Protein AF-A0A0G4L9M5-F1 (afdb_monomer_lite)

pLDDT: mean 81.23, std 10.68, range [49.06, 94.56]

Structure (mmCIF, N/CA/C/O backbone):
data_AF-A0A0G4L9M5-F1
#
_entry.id   AF-A0A0G4L9M5-F1
#
loop_
_atom_site.group_PDB
_atom_site.id
_atom_site.type_symbol
_atom_site.label_atom_id
_atom_site.label_alt_id
_atom_site.label_comp_id
_atom_site.label_asym_id
_atom_site.label_entity_id
_atom_site.label_seq_id
_atom_site.pdbx_PDB_ins_code
_atom_site.Cartn_x
_atom_site.Cartn_y
_atom_site.Cartn_z
_atom_site.occupancy
_atom_site.B_iso_or_equiv
_atom_site.auth_seq_id
_atom_site.auth_comp_id
_atom_site.auth_asym_id
_atom_site.auth_atom_id
_atom_site.pdbx_PDB_model_num
ATOM 1 N N . MET A 1 1 ? -17.171 -3.356 -0.245 1.00 60.94 1 MET A N 1
ATOM 2 C CA . MET A 1 1 ? -16.496 -2.038 -0.357 1.00 60.94 1 MET A CA 1
ATOM 3 C C . MET A 1 1 ? -15.083 -1.991 0.214 1.00 60.94 1 MET A C 1
ATOM 5 O O . MET A 1 1 ? -14.239 -1.377 -0.417 1.00 60.94 1 MET A O 1
ATOM 9 N N . ILE A 1 2 ? -14.800 -2.599 1.371 1.00 71.06 2 ILE A N 1
ATOM 10 C CA . ILE A 1 2 ? -13.517 -2.424 2.081 1.00 71.06 2 ILE A CA 1
ATOM 11 C C . ILE A 1 2 ? -12.311 -2.952 1.269 1.00 71.06 2 ILE A C 1
ATOM 13 O O . ILE A 1 2 ? -11.239 -2.361 1.296 1.00 71.06 2 ILE A O 1
ATOM 17 N N . ALA A 1 3 ? -12.510 -4.002 0.467 1.00 74.38 3 ALA A N 1
ATOM 18 C CA . ALA A 1 3 ? -11.456 -4.584 -0.361 1.00 74.38 3 ALA A CA 1
ATOM 19 C C . ALA A 1 3 ? -11.026 -3.715 -1.559 1.00 74.38 3 ALA A C 1
ATOM 21 O O . ALA A 1 3 ? -9.931 -3.915 -2.052 1.00 74.38 3 ALA A O 1
ATOM 22 N N . LEU A 1 4 ? -11.843 -2.764 -2.036 1.00 76.69 4 LEU A N 1
ATOM 23 C CA . LEU A 1 4 ? -11.529 -1.990 -3.254 1.00 76.69 4 LEU A CA 1
ATOM 24 C C . LEU A 1 4 ? -10.473 -0.896 -3.014 1.00 76.69 4 LEU A C 1
ATOM 26 O O . LEU A 1 4 ? -9.742 -0.515 -3.926 1.00 76.69 4 LEU A O 1
ATOM 30 N N . PHE A 1 5 ? -10.38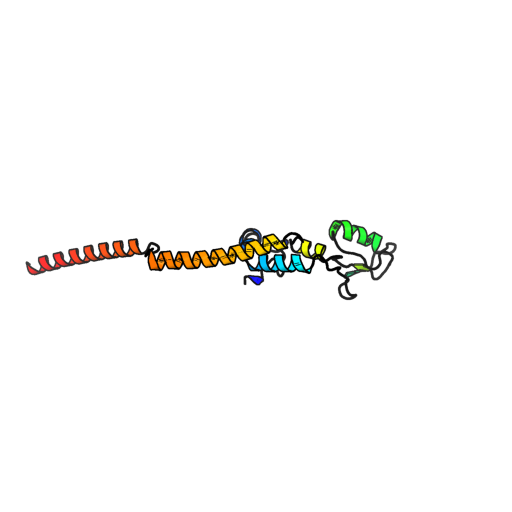3 -0.414 -1.773 1.00 76.81 5 PHE A N 1
ATOM 31 C CA . PHE A 1 5 ? -9.478 0.657 -1.344 1.00 76.81 5 PHE A CA 1
ATOM 32 C C . PHE A 1 5 ? -8.379 0.118 -0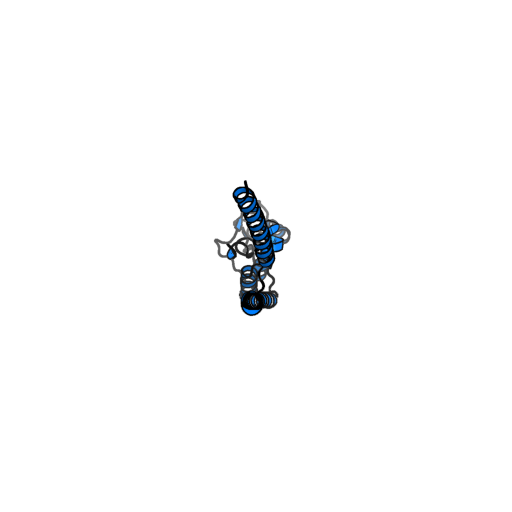.421 1.00 76.81 5 PHE A C 1
ATOM 34 O O . PHE A 1 5 ? -8.075 0.700 0.618 1.00 76.81 5 PHE A O 1
ATOM 41 N N . ASN A 1 6 ? -7.823 -1.041 -0.771 1.00 80.00 6 ASN A N 1
ATOM 42 C CA . ASN A 1 6 ? -6.763 -1.719 -0.022 1.00 80.00 6 ASN A CA 1
ATOM 43 C C . ASN A 1 6 ? -5.347 -1.409 -0.554 1.00 80.00 6 ASN A C 1
ATOM 45 O O . ASN A 1 6 ? -4.368 -1.924 -0.021 1.00 80.00 6 ASN A O 1
ATOM 49 N N . GLY A 1 7 ? -5.226 -0.598 -1.613 1.00 81.19 7 GLY A N 1
ATOM 50 C CA . GLY A 1 7 ? -3.951 -0.265 -2.262 1.00 81.19 7 GLY A CA 1
ATOM 51 C C . GLY A 1 7 ? -3.545 -1.178 -3.415 1.00 81.19 7 GLY A C 1
ATOM 52 O O . GLY A 1 7 ? -2.608 -0.833 -4.121 1.00 81.19 7 GLY A O 1
ATOM 53 N N . ILE A 1 8 ? -4.241 -2.303 -3.614 1.00 83.88 8 ILE A N 1
ATOM 54 C CA . ILE A 1 8 ? -3.933 -3.275 -4.677 1.00 83.88 8 ILE A CA 1
ATOM 55 C C . ILE A 1 8 ? -4.853 -3.069 -5.873 1.00 83.88 8 ILE A C 1
ATOM 57 O O . ILE A 1 8 ? -4.379 -2.904 -6.988 1.00 83.88 8 ILE A O 1
ATOM 61 N N . PHE A 1 9 ? -6.171 -3.048 -5.644 1.00 82.75 9 PHE A N 1
ATOM 62 C CA . PHE A 1 9 ? -7.136 -2.819 -6.725 1.00 82.75 9 PHE A CA 1
ATOM 63 C C . PHE A 1 9 ? -7.126 -1.370 -7.198 1.00 82.75 9 PHE A C 1
ATOM 65 O O . PHE A 1 9 ? -7.227 -1.095 -8.388 1.00 82.75 9 PHE A O 1
ATOM 72 N N . THR A 1 10 ? -6.991 -0.447 -6.248 1.00 83.75 10 THR A N 1
ATOM 73 C CA . THR A 1 10 ? -6.764 0.966 -6.531 1.00 83.75 10 THR A CA 1
ATOM 74 C C . THR A 1 10 ? -5.413 1.332 -5.935 1.00 83.75 10 THR A C 1
ATOM 76 O O . THR A 1 10 ? -5.283 1.272 -4.707 1.00 83.75 10 THR A O 1
ATOM 79 N N . PRO A 1 11 ? -4.407 1.689 -6.748 1.00 83.62 11 PRO A N 1
ATOM 80 C CA . PRO A 1 11 ? -3.091 2.018 -6.233 1.00 83.62 11 PRO A CA 1
ATOM 81 C C . PRO A 1 11 ? -3.132 3.321 -5.428 1.00 83.62 11 PRO A C 1
ATOM 83 O O . PRO A 1 11 ? -3.960 4.205 -5.662 1.00 83.62 11 PRO A O 1
ATOM 86 N N . TYR A 1 12 ? -2.217 3.457 -4.466 1.00 84.25 12 TYR A N 1
ATOM 87 C CA . TYR A 1 12 ? -2.210 4.563 -3.497 1.00 84.25 12 TYR A CA 1
ATOM 88 C C . TYR A 1 12 ? -2.137 5.962 -4.130 1.00 84.25 12 TYR A C 1
ATOM 90 O O . TYR A 1 12 ? -2.651 6.929 -3.562 1.00 84.25 12 TYR A O 1
ATOM 98 N N . TYR A 1 13 ? -1.538 6.084 -5.316 1.00 83.69 13 TYR A N 1
ATOM 99 C CA . TYR A 1 13 ? -1.439 7.355 -6.035 1.00 83.69 13 TYR A CA 1
ATOM 100 C C . TYR A 1 13 ? -2.750 7.779 -6.717 1.00 83.69 13 TYR A C 1
ATOM 102 O O . TYR A 1 13 ? -2.981 8.975 -6.865 1.00 83.69 13 TYR A O 1
ATOM 110 N N . ALA A 1 14 ? -3.614 6.831 -7.089 1.00 86.62 14 ALA A N 1
ATOM 111 C CA . ALA A 1 14 ? -4.866 7.099 -7.801 1.00 86.62 14 ALA A CA 1
ATOM 112 C C . ALA A 1 14 ? -6.058 7.360 -6.859 1.00 86.62 14 ALA A C 1
ATOM 114 O O . ALA A 1 14 ? -7.147 7.713 -7.310 1.00 86.62 14 ALA A O 1
ATOM 115 N N . MET A 1 15 ? -5.879 7.180 -5.545 1.00 85.31 15 MET A N 1
ATOM 116 C CA . MET A 1 15 ? -6.955 7.347 -4.569 1.00 85.31 15 MET A CA 1
ATOM 117 C C . MET A 1 15 ? -7.244 8.827 -4.255 1.00 85.31 15 MET A C 1
ATOM 119 O O . MET A 1 15 ? -6.306 9.601 -4.036 1.00 85.31 15 MET A O 1
ATOM 123 N N . PRO A 1 16 ? -8.527 9.228 -4.123 1.00 88.75 16 PRO A N 1
ATOM 124 C CA . PRO A 1 16 ? -8.894 10.556 -3.633 1.00 88.75 16 PRO A CA 1
ATOM 125 C C . PRO A 1 16 ? -8.321 10.833 -2.237 1.00 88.75 16 PRO A C 1
ATOM 127 O O . PRO A 1 16 ? -8.206 9.923 -1.411 1.00 88.75 16 PRO A O 1
ATOM 130 N N . ALA A 1 17 ? -8.031 12.105 -1.939 1.00 87.81 17 ALA A N 1
ATOM 131 C CA . ALA A 1 17 ? -7.313 12.523 -0.730 1.00 87.81 17 ALA A CA 1
ATOM 132 C C . ALA A 1 17 ? -7.891 11.947 0.578 1.00 87.81 17 ALA A C 1
ATOM 134 O O . ALA A 1 17 ? -7.145 11.424 1.403 1.00 87.81 17 ALA A O 1
ATOM 135 N N . PHE A 1 18 ? -9.217 11.966 0.755 1.00 86.62 18 PHE A N 1
ATOM 136 C CA . PHE A 1 18 ? -9.859 11.417 1.956 1.00 86.62 18 PHE A CA 1
ATOM 137 C C . PHE A 1 18 ? -9.548 9.924 2.173 1.00 86.62 18 PHE A C 1
ATOM 139 O O . PHE A 1 18 ? -9.147 9.512 3.262 1.00 86.62 18 PHE A O 1
ATOM 146 N N . TRP A 1 19 ? -9.684 9.106 1.126 1.00 84.94 19 TRP A N 1
ATOM 147 C CA . TRP A 1 19 ? -9.444 7.663 1.208 1.00 84.94 19 TRP A CA 1
ATOM 148 C C . TRP A 1 19 ? -7.965 7.350 1.404 1.00 84.94 19 TRP A C 1
ATOM 150 O O . TRP A 1 19 ? -7.624 6.475 2.196 1.00 84.94 19 TRP A O 1
ATOM 160 N N . LYS A 1 20 ? -7.103 8.117 0.735 1.00 84.00 20 LYS A N 1
ATOM 161 C CA . LYS A 1 20 ? -5.649 7.989 0.798 1.00 84.00 20 LYS A CA 1
ATOM 162 C C . LYS A 1 20 ? -5.091 8.247 2.201 1.00 84.00 20 LYS A C 1
ATOM 164 O O . LYS A 1 20 ? -4.284 7.460 2.683 1.00 84.00 20 LYS A O 1
ATOM 169 N N . TYR A 1 21 ? -5.506 9.332 2.857 1.00 86.62 21 TYR A N 1
ATOM 170 C CA . TYR A 1 21 ? -4.914 9.740 4.138 1.00 86.62 21 TYR A CA 1
ATOM 171 C C . TYR A 1 21 ? -5.586 9.122 5.361 1.00 86.62 21 TYR A C 1
ATOM 173 O O . TYR A 1 21 ? -4.924 8.924 6.374 1.00 86.62 21 TYR A O 1
ATOM 181 N N . TRP A 1 22 ? -6.883 8.827 5.286 1.00 85.94 22 TRP A N 1
ATOM 182 C CA . TRP A 1 22 ? -7.644 8.335 6.434 1.00 85.94 22 TRP A CA 1
ATOM 183 C C . TRP A 1 22 ? -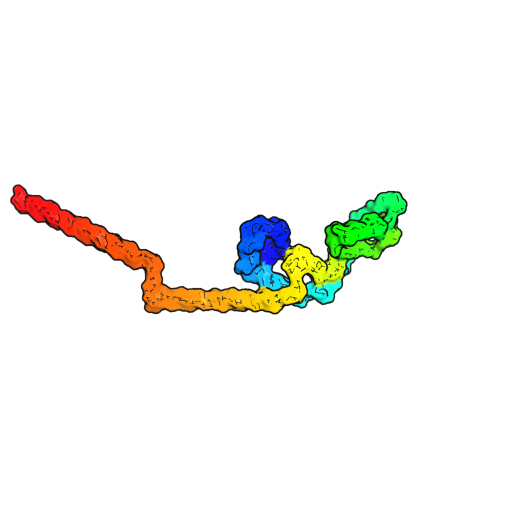8.015 6.867 6.287 1.00 85.94 22 TRP A C 1
ATOM 185 O O . TRP A 1 22 ? -7.575 6.024 7.069 1.00 85.94 22 TRP A O 1
ATOM 195 N N . MET A 1 23 ? -8.813 6.541 5.270 1.00 84.38 23 MET A N 1
ATOM 196 C CA . MET A 1 23 ? -9.403 5.206 5.182 1.00 84.38 23 MET A CA 1
ATOM 197 C C . MET A 1 23 ? -8.357 4.112 4.952 1.00 84.38 23 MET A C 1
ATOM 199 O O . MET A 1 23 ? -8.475 3.025 5.512 1.00 84.38 23 MET A O 1
ATOM 203 N N . TYR A 1 24 ? -7.328 4.404 4.155 1.00 85.81 24 TYR A N 1
ATOM 204 C CA . TYR A 1 24 ? -6.279 3.455 3.798 1.00 85.81 24 TYR A CA 1
ATOM 205 C C . TYR A 1 24 ? -5.632 2.797 5.025 1.00 85.81 24 TYR A C 1
ATOM 207 O O . TYR A 1 24 ? -5.458 1.580 5.038 1.00 85.81 24 TYR A O 1
ATOM 215 N N . TYR A 1 25 ? -5.348 3.582 6.070 1.00 85.75 25 TYR A N 1
ATOM 216 C CA . TYR A 1 25 ? -4.676 3.116 7.287 1.00 85.75 25 TYR A CA 1
ATOM 217 C C . TYR A 1 25 ? -5.628 2.499 8.319 1.00 85.75 25 TYR A C 1
ATOM 219 O O . TYR A 1 25 ? -5.209 1.660 9.111 1.00 85.75 25 TYR A O 1
ATOM 227 N N . VAL A 1 26 ? -6.910 2.876 8.316 1.00 85.81 26 VAL A N 1
ATOM 228 C CA . VAL A 1 26 ? -7.925 2.301 9.222 1.00 85.81 26 VAL A CA 1
ATOM 229 C C . VAL A 1 26 ? -8.415 0.939 8.723 1.00 85.81 26 VAL A C 1
ATOM 231 O O . VAL A 1 26 ? -8.869 0.098 9.497 1.00 85.81 26 VAL A O 1
ATOM 234 N N . ASN A 1 27 ? -8.325 0.707 7.418 1.00 86.75 27 ASN A N 1
ATOM 235 C CA . ASN A 1 27 ? -8.837 -0.484 6.775 1.00 86.75 27 ASN A CA 1
ATOM 236 C C . ASN A 1 27 ? -7.983 -1.736 7.098 1.00 86.75 27 ASN A C 1
ATOM 238 O O . ASN A 1 27 ? -6.829 -1.812 6.668 1.00 86.75 27 ASN A O 1
ATOM 242 N N . PRO A 1 28 ? -8.543 -2.777 7.751 1.00 86.75 28 PRO A N 1
ATOM 243 C CA . PRO A 1 28 ? -7.801 -4.004 8.042 1.00 86.75 28 PRO A CA 1
ATOM 244 C C . PRO A 1 28 ? -7.367 -4.741 6.766 1.00 86.75 28 PRO A C 1
ATOM 246 O O . PRO A 1 28 ? -6.270 -5.287 6.712 1.00 86.75 28 PRO A O 1
ATOM 249 N N . SER A 1 29 ? -8.170 -4.722 5.697 1.00 87.50 29 SER A N 1
ATOM 250 C CA . SER A 1 29 ? -7.827 -5.413 4.444 1.00 87.50 29 SER A CA 1
ATOM 251 C C . SER A 1 29 ? -6.565 -4.858 3.773 1.00 87.50 29 SER A C 1
ATOM 253 O O . SER A 1 29 ? -5.841 -5.624 3.133 1.00 87.50 29 SER A O 1
ATOM 255 N N . THR A 1 30 ? -6.248 -3.571 3.973 1.00 88.81 30 THR A N 1
ATOM 256 C CA . THR A 1 30 ? -4.973 -2.973 3.550 1.00 88.81 30 THR A CA 1
ATOM 257 C C . THR A 1 30 ? -3.809 -3.691 4.225 1.00 88.81 30 THR A C 1
ATOM 259 O O . THR A 1 30 ? -2.908 -4.181 3.552 1.00 88.81 30 THR A O 1
ATOM 262 N N . TRP A 1 31 ? -3.850 -3.825 5.552 1.00 89.06 31 TRP A N 1
ATOM 263 C CA . TRP A 1 31 ? -2.787 -4.466 6.327 1.00 89.06 31 TRP A CA 1
ATOM 264 C C . TRP A 1 31 ? -2.673 -5.962 6.046 1.00 89.06 31 TRP A C 1
ATOM 266 O O . TRP A 1 31 ? -1.562 -6.468 5.912 1.00 89.06 31 TRP A O 1
ATOM 276 N N . PHE A 1 32 ? -3.801 -6.657 5.867 1.00 89.25 32 PHE A N 1
ATOM 277 C CA . PHE A 1 32 ? -3.791 -8.058 5.441 1.00 89.25 32 PHE A CA 1
ATOM 278 C C . PHE A 1 32 ? -3.041 -8.223 4.119 1.00 89.25 32 PHE A C 1
ATOM 280 O O . PHE A 1 32 ? -2.090 -8.996 4.024 1.00 89.25 32 PHE A O 1
ATOM 287 N N . SER A 1 33 ? -3.443 -7.454 3.107 1.00 89.25 33 SER A N 1
ATOM 288 C CA . SER A 1 33 ? -2.902 -7.626 1.765 1.00 89.25 33 SER A CA 1
ATOM 289 C C . SER A 1 33 ? -1.440 -7.171 1.676 1.00 89.25 33 SER A C 1
ATOM 291 O O . SER A 1 33 ? -0.632 -7.850 1.049 1.00 89.25 33 SER A O 1
ATOM 293 N N . ARG A 1 34 ? -1.067 -6.084 2.373 1.00 89.25 34 ARG A N 1
ATOM 294 C CA . ARG A 1 34 ? 0.333 -5.642 2.520 1.00 89.25 34 ARG A CA 1
ATOM 295 C C . ARG A 1 34 ? 1.203 -6.722 3.161 1.00 89.25 34 ARG A C 1
ATOM 297 O O . ARG A 1 34 ? 2.290 -6.991 2.660 1.00 89.25 34 ARG A O 1
ATOM 304 N N . GLY A 1 35 ? 0.724 -7.356 4.234 1.00 89.94 35 GLY A N 1
ATOM 305 C CA . GLY A 1 35 ? 1.452 -8.421 4.927 1.00 89.94 35 GLY A CA 1
ATOM 306 C C . GLY A 1 35 ? 1.667 -9.657 4.051 1.00 89.94 35 GLY A C 1
ATOM 307 O O . GLY A 1 35 ? 2.781 -10.169 3.986 1.00 89.94 35 GLY A O 1
ATOM 308 N N . VAL A 1 36 ? 0.627 -10.098 3.333 1.00 88.81 36 VAL A N 1
ATOM 309 C CA . VAL A 1 36 ? 0.707 -11.251 2.419 1.00 88.81 36 VAL A CA 1
ATOM 310 C C . VAL A 1 36 ? 1.651 -10.969 1.249 1.00 88.81 36 VAL A C 1
ATOM 312 O O . VAL A 1 36 ? 2.530 -11.783 0.972 1.00 88.81 36 VAL A O 1
ATOM 315 N N . LEU A 1 37 ? 1.525 -9.810 0.594 1.00 89.06 37 LEU A N 1
ATOM 316 C CA . LEU A 1 37 ? 2.401 -9.445 -0.525 1.00 89.06 37 LEU A CA 1
ATOM 317 C C . LEU A 1 37 ? 3.866 -9.347 -0.088 1.00 89.06 37 LEU A C 1
ATOM 319 O O . LEU A 1 37 ? 4.729 -9.955 -0.717 1.00 89.06 37 LEU A O 1
ATOM 323 N N . SER A 1 38 ? 4.126 -8.666 1.033 1.00 88.88 38 SER A N 1
ATOM 324 C CA . SER A 1 38 ? 5.465 -8.515 1.620 1.00 88.88 38 SER A CA 1
ATOM 325 C C . SER A 1 38 ? 6.103 -9.856 2.012 1.00 88.88 38 SER A C 1
ATOM 327 O O . SER A 1 38 ? 7.324 -9.968 2.063 1.00 88.88 38 SER A O 1
ATOM 329 N N . ALA A 1 39 ? 5.305 -10.898 2.266 1.00 88.69 39 ALA A N 1
ATOM 330 C CA . ALA A 1 39 ? 5.810 -12.227 2.597 1.00 88.69 39 ALA A CA 1
ATOM 331 C C . ALA A 1 39 ? 6.139 -13.089 1.365 1.00 88.69 39 ALA A C 1
ATOM 333 O O . ALA A 1 39 ? 7.077 -13.881 1.426 1.00 88.69 39 ALA A O 1
ATOM 334 N N . VAL A 1 40 ? 5.373 -12.963 0.276 1.00 87.94 40 VAL A N 1
ATOM 335 C CA . VAL A 1 40 ? 5.427 -13.900 -0.863 1.00 87.94 40 VAL A CA 1
ATOM 336 C C . VAL A 1 40 ? 6.260 -13.368 -2.030 1.00 87.94 40 VAL A C 1
ATOM 338 O O . VAL A 1 40 ? 7.036 -14.114 -2.619 1.00 87.94 40 VAL A O 1
ATOM 341 N N . LEU A 1 41 ? 6.119 -12.087 -2.371 1.00 86.44 41 LEU A N 1
ATOM 342 C CA . LEU A 1 41 ? 6.713 -11.511 -3.581 1.00 86.44 41 LEU A CA 1
ATOM 343 C C . LEU A 1 41 ? 8.208 -11.130 -3.513 1.00 86.44 41 LEU A C 1
ATOM 345 O O . LEU A 1 41 ? 8.798 -11.051 -4.589 1.00 86.44 41 LEU A O 1
ATOM 349 N N . PRO A 1 42 ? 8.874 -10.903 -2.355 1.00 83.12 42 PRO A N 1
ATOM 350 C CA . PRO A 1 42 ? 10.268 -10.443 -2.364 1.00 83.12 42 PRO A CA 1
ATOM 351 C C . PRO A 1 42 ? 11.258 -11.381 -3.065 1.00 83.12 42 PRO A C 1
ATOM 353 O O . PRO A 1 42 ? 12.277 -10.916 -3.559 1.00 83.12 42 PRO A O 1
ATOM 356 N N . ALA A 1 43 ? 10.990 -12.689 -3.078 1.00 80.12 43 ALA A N 1
ATOM 357 C CA . ALA A 1 43 ? 11.902 -13.699 -3.620 1.00 80.12 43 ALA A CA 1
ATOM 358 C C . ALA A 1 43 ? 11.596 -14.094 -5.078 1.00 80.12 43 ALA A C 1
ATOM 360 O O . ALA A 1 43 ? 12.248 -14.985 -5.618 1.00 80.12 43 ALA A O 1
ATOM 361 N N . VAL A 1 44 ? 10.585 -13.483 -5.704 1.00 85.88 44 VAL A N 1
ATOM 362 C CA . VAL A 1 44 ? 10.123 -13.865 -7.042 1.00 85.88 44 VAL A CA 1
ATOM 363 C C . VAL A 1 44 ? 10.755 -12.949 -8.086 1.00 85.88 44 VAL A C 1
ATOM 365 O O . VAL A 1 44 ? 10.480 -11.751 -8.101 1.00 85.88 44 VAL A O 1
ATOM 368 N N . ALA A 1 45 ? 11.567 -13.523 -8.975 1.00 86.25 45 ALA A N 1
ATOM 369 C CA . ALA A 1 45 ? 12.040 -12.841 -10.178 1.00 86.25 45 ALA A CA 1
ATOM 370 C C . ALA A 1 45 ? 10.929 -12.842 -11.239 1.00 86.25 45 ALA A C 1
ATOM 372 O O . ALA A 1 45 ? 10.328 -13.885 -11.515 1.00 86.25 45 ALA A O 1
ATOM 373 N N . VAL A 1 46 ? 10.654 -11.683 -11.833 1.00 86.69 46 VAL A N 1
ATOM 374 C CA . VAL A 1 46 ? 9.622 -11.519 -12.860 1.00 86.69 46 VAL A CA 1
ATOM 375 C C . VAL A 1 46 ? 10.257 -11.783 -14.222 1.00 86.69 46 VAL A C 1
ATOM 377 O O . VAL A 1 46 ? 11.226 -11.138 -14.610 1.00 86.69 46 VAL A O 1
ATOM 380 N N . ARG A 1 47 ? 9.717 -12.754 -14.962 1.00 88.06 47 ARG A N 1
ATOM 381 C CA . ARG A 1 47 ? 10.088 -13.011 -16.358 1.00 88.06 47 ARG A CA 1
ATOM 382 C C . ARG A 1 47 ? 8.857 -12.803 -17.224 1.00 88.06 47 ARG A C 1
ATOM 384 O O . ARG A 1 47 ? 7.972 -13.655 -17.229 1.00 88.06 47 ARG A O 1
ATOM 391 N N . CYS A 1 48 ? 8.806 -11.662 -17.910 1.00 87.94 48 CYS A N 1
ATOM 392 C CA . CYS A 1 48 ? 7.695 -11.320 -18.792 1.00 87.94 48 CYS A CA 1
ATOM 393 C C . CYS A 1 48 ? 7.551 -12.352 -19.919 1.00 87.94 48 CYS A C 1
ATOM 395 O O . CYS A 1 48 ? 8.535 -12.746 -20.548 1.00 87.94 48 CYS A O 1
ATOM 397 N N . ALA A 1 49 ? 6.313 -12.761 -20.195 1.00 87.88 49 ALA A N 1
ATOM 398 C CA . ALA A 1 49 ? 5.994 -13.553 -21.379 1.00 87.88 49 ALA A CA 1
ATOM 399 C C . ALA A 1 49 ? 5.945 -12.666 -22.643 1.00 87.88 49 ALA A C 1
ATOM 401 O O . ALA A 1 49 ? 5.719 -11.460 -22.533 1.00 87.88 49 ALA A O 1
ATOM 402 N N . PRO A 1 50 ? 6.022 -13.236 -23.863 1.00 85.12 50 PRO A N 1
ATOM 403 C CA . PRO A 1 50 ? 5.997 -12.461 -25.110 1.00 85.12 50 PRO A CA 1
ATOM 404 C C . PRO A 1 50 ? 4.745 -11.597 -25.332 1.00 85.12 50 PRO A C 1
ATOM 406 O O . PRO A 1 50 ? 4.751 -10.743 -26.215 1.00 85.12 50 PRO A O 1
ATOM 409 N N . ALA A 1 51 ? 3.660 -11.852 -24.593 1.00 86.38 51 ALA A N 1
ATOM 410 C CA . ALA A 1 51 ? 2.420 -11.075 -24.628 1.00 86.38 51 ALA A CA 1
ATOM 411 C C . ALA A 1 51 ? 2.371 -9.946 -23.578 1.00 86.38 51 ALA A C 1
ATOM 413 O O . ALA A 1 51 ? 1.536 -9.056 -23.688 1.00 86.38 51 ALA A O 1
ATOM 414 N N . GLU A 1 52 ? 3.239 -9.989 -22.564 1.00 86.88 52 GLU A N 1
ATOM 415 C CA . GLU A 1 52 ? 3.328 -8.981 -21.495 1.00 86.88 52 GLU A CA 1
ATOM 416 C C . GLU A 1 52 ? 4.371 -7.901 -21.798 1.00 86.88 52 GLU A C 1
ATOM 418 O O . GLU A 1 52 ? 4.409 -6.861 -21.144 1.00 86.88 52 GLU A O 1
ATOM 423 N N . LEU A 1 53 ? 5.213 -8.148 -22.801 1.00 88.62 53 LEU A N 1
ATOM 424 C CA . LEU A 1 53 ? 6.186 -7.187 -23.291 1.00 88.62 53 LEU A CA 1
ATOM 425 C C . LEU A 1 53 ? 5.478 -6.062 -24.043 1.00 88.62 53 LEU A C 1
ATOM 427 O O . LEU A 1 53 ? 4.726 -6.295 -24.994 1.00 88.62 53 LEU A O 1
ATOM 431 N N . ALA A 1 54 ? 5.775 -4.827 -23.651 1.00 87.44 54 ALA A N 1
ATOM 432 C CA . ALA A 1 54 ? 5.418 -3.665 -24.442 1.00 87.44 54 ALA A CA 1
ATOM 433 C C . ALA A 1 54 ? 6.324 -3.638 -25.676 1.00 87.44 54 ALA A C 1
ATOM 435 O O . ALA A 1 54 ? 7.521 -3.370 -25.560 1.00 87.44 54 ALA A O 1
ATOM 436 N N . ARG A 1 55 ? 5.745 -3.958 -26.836 1.00 89.25 55 ARG A N 1
ATOM 437 C CA . ARG A 1 55 ? 6.440 -3.946 -28.123 1.00 89.25 55 ARG A CA 1
ATOM 438 C C . ARG A 1 55 ? 6.419 -2.556 -28.742 1.00 89.25 55 ARG A C 1
ATOM 440 O O . ARG A 1 55 ? 5.359 -1.933 -28.818 1.00 89.25 55 ARG A O 1
ATOM 447 N N . PHE A 1 56 ? 7.572 -2.087 -29.192 1.00 87.44 56 PHE A N 1
ATOM 448 C CA . PHE A 1 56 ? 7.709 -0.828 -29.919 1.00 87.44 56 PHE A CA 1
ATOM 449 C C . PHE A 1 56 ? 8.901 -0.887 -30.877 1.00 87.44 56 PHE A C 1
ATOM 451 O O . PHE A 1 56 ? 9.846 -1.644 -30.659 1.00 87.44 56 PHE A O 1
ATOM 458 N N . ASP A 1 57 ? 8.869 -0.050 -31.912 1.00 88.19 57 ASP A N 1
ATOM 459 C CA . ASP A 1 57 ? 9.976 0.095 -32.853 1.00 88.19 57 ASP A CA 1
ATOM 460 C C . ASP A 1 57 ? 10.774 1.373 -32.551 1.00 88.19 57 ASP A C 1
ATOM 462 O O . ASP A 1 57 ? 10.178 2.448 -32.399 1.00 88.19 57 ASP A O 1
ATOM 466 N N . PRO A 1 58 ? 12.111 1.287 -32.444 1.00 86.62 58 PRO A N 1
ATOM 467 C CA . PRO A 1 58 ? 12.953 2.450 -32.225 1.00 86.62 58 PRO A CA 1
ATOM 468 C C . PRO A 1 58 ? 13.086 3.263 -33.527 1.00 86.62 58 PRO A C 1
ATOM 470 O O . PRO A 1 58 ? 12.931 2.727 -34.629 1.00 86.62 58 PRO A O 1
ATOM 473 N N . PRO A 1 59 ? 13.379 4.574 -33.443 1.00 86.25 59 PRO A N 1
ATOM 474 C CA . PRO A 1 59 ? 13.631 5.381 -34.629 1.00 86.25 59 PRO A CA 1
ATOM 475 C C . PRO A 1 59 ? 14.845 4.856 -35.422 1.00 86.25 59 PRO A C 1
ATOM 477 O O . PRO A 1 59 ? 15.784 4.298 -34.837 1.00 86.25 59 PRO A O 1
ATOM 480 N N . PRO A 1 60 ? 14.853 5.045 -36.757 1.00 81.69 60 PRO A N 1
ATOM 481 C CA . PRO A 1 60 ? 15.850 4.448 -37.638 1.00 81.69 60 PRO A CA 1
ATOM 482 C C . PRO A 1 60 ? 17.267 4.899 -37.267 1.00 81.69 60 PRO A C 1
ATOM 484 O O . PRO A 1 60 ? 17.546 6.095 -37.190 1.00 81.69 60 PRO A O 1
ATOM 487 N N . GLY A 1 61 ? 18.162 3.928 -37.066 1.00 80.56 61 GLY A N 1
ATOM 488 C CA . GLY A 1 61 ? 19.564 4.166 -36.706 1.00 80.56 61 GLY A CA 1
ATOM 489 C C . GLY A 1 61 ? 19.863 4.173 -35.204 1.00 80.56 61 GLY A C 1
ATOM 490 O O . GLY A 1 61 ? 20.997 4.465 -34.841 1.00 80.56 61 GLY A O 1
ATOM 491 N N . SER A 1 62 ? 18.889 3.844 -34.349 1.00 83.19 62 SER A N 1
ATOM 492 C CA . SER A 1 62 ? 19.094 3.646 -32.907 1.00 83.19 62 SER A CA 1
ATOM 493 C C . SER A 1 62 ? 18.759 2.217 -32.483 1.00 83.19 62 SER A C 1
ATOM 495 O O . SER A 1 62 ? 17.898 1.567 -33.078 1.00 83.19 62 SER A O 1
ATOM 497 N N . THR A 1 63 ? 19.452 1.721 -31.461 1.00 87.56 63 THR A N 1
ATOM 498 C CA . THR A 1 63 ? 19.140 0.427 -30.834 1.00 87.56 63 THR A CA 1
ATOM 499 C C . THR A 1 63 ? 18.056 0.573 -29.763 1.00 87.56 63 THR A C 1
ATOM 501 O O . THR A 1 63 ? 17.864 1.655 -29.198 1.00 87.56 63 THR A O 1
ATOM 504 N N . CYS A 1 64 ? 17.364 -0.524 -29.430 1.00 85.88 64 CYS A N 1
ATOM 505 C CA . CYS A 1 64 ? 16.404 -0.558 -28.320 1.00 85.88 64 CYS A CA 1
ATOM 506 C C . CYS A 1 64 ? 17.011 -0.008 -27.022 1.00 85.88 64 CYS A C 1
ATOM 508 O O . CYS A 1 64 ? 16.365 0.754 -26.305 1.00 85.88 64 CYS A O 1
ATOM 510 N N . GLY A 1 65 ? 18.265 -0.369 -26.728 1.00 84.12 65 GLY A N 1
ATOM 511 C CA . GLY A 1 65 ? 18.991 0.093 -25.549 1.00 84.12 65 GLY A CA 1
ATOM 512 C C . GLY A 1 65 ? 19.302 1.589 -25.573 1.00 84.12 65 GLY A C 1
ATOM 513 O O . GLY A 1 65 ? 19.152 2.251 -24.550 1.00 84.12 65 GLY A O 1
ATOM 514 N N . GLU A 1 66 ? 19.683 2.148 -26.721 1.00 85.25 66 GLU A N 1
ATOM 515 C CA . GLU A 1 66 ? 19.975 3.584 -26.842 1.00 85.25 66 GLU A CA 1
ATOM 516 C C . GLU A 1 66 ? 18.716 4.445 -26.742 1.00 85.25 66 GLU A C 1
ATOM 518 O O . GLU A 1 66 ? 18.729 5.483 -26.082 1.00 85.25 66 GLU A O 1
ATOM 523 N N . TYR A 1 67 ? 17.619 4.008 -27.362 1.00 85.25 67 TYR A N 1
ATOM 524 C CA . TYR A 1 67 ? 16.360 4.746 -27.330 1.00 85.25 67 TYR A CA 1
ATOM 525 C C . TYR A 1 67 ? 15.633 4.582 -25.988 1.00 85.25 67 TYR A C 1
ATOM 527 O O . TYR A 1 67 ? 15.262 5.564 -25.342 1.00 85.25 67 TYR A O 1
ATOM 535 N N . ALA A 1 68 ? 15.442 3.339 -25.541 1.00 85.12 68 ALA A N 1
ATOM 536 C CA . ALA A 1 68 ? 14.635 3.040 -24.365 1.00 85.12 68 ALA A CA 1
ATOM 537 C C . ALA A 1 68 ? 15.444 2.981 -23.064 1.00 85.12 68 ALA A C 1
ATOM 539 O O . ALA A 1 68 ? 14.858 3.136 -22.000 1.00 85.12 68 ALA A O 1
ATOM 540 N N . GLY A 1 69 ? 16.772 2.835 -23.091 1.00 82.12 69 GLY A N 1
ATOM 541 C CA . GLY A 1 69 ? 17.588 2.795 -21.868 1.00 82.12 69 GLY A CA 1
ATOM 542 C C . GLY A 1 69 ? 17.483 4.077 -21.037 1.00 82.12 69 GLY A C 1
ATOM 543 O O . GLY A 1 69 ? 17.403 4.023 -19.806 1.00 82.12 69 GLY A O 1
ATOM 544 N N . GLY A 1 70 ? 17.378 5.234 -21.700 1.00 82.19 70 GLY A N 1
ATOM 545 C CA . GLY A 1 70 ? 17.076 6.503 -21.036 1.00 82.19 70 GLY A CA 1
ATOM 546 C C . GLY A 1 70 ? 15.690 6.500 -20.386 1.00 82.19 70 GLY A C 1
ATOM 547 O O . GLY A 1 70 ? 15.545 6.946 -19.253 1.00 82.19 70 GLY A O 1
ATOM 548 N N . PHE A 1 71 ? 14.677 5.937 -21.047 1.00 84.44 71 PHE A N 1
ATOM 549 C CA . PHE A 1 71 ? 13.324 5.812 -20.497 1.00 84.44 71 PHE A CA 1
ATOM 550 C C . PHE A 1 71 ? 13.269 4.853 -19.298 1.00 84.44 71 PHE A C 1
ATOM 552 O O . PHE A 1 71 ? 12.687 5.200 -18.270 1.00 84.44 71 PHE A O 1
ATOM 559 N N . VAL A 1 72 ? 13.918 3.689 -19.394 1.00 85.00 72 VAL A N 1
ATOM 560 C CA . VAL A 1 72 ? 13.972 2.693 -18.314 1.00 85.00 72 VAL A CA 1
ATOM 561 C C . VAL A 1 72 ? 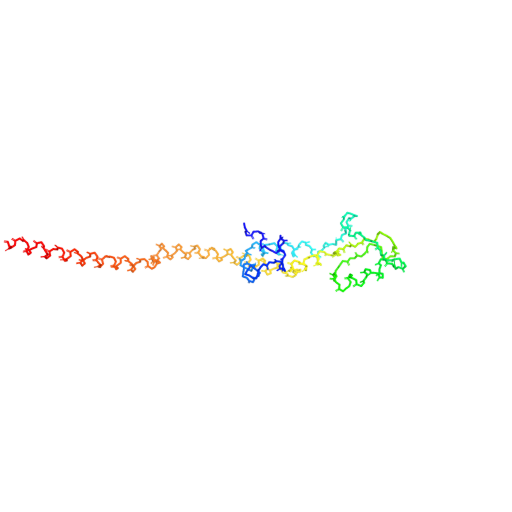14.603 3.298 -17.060 1.00 85.00 72 VAL A C 1
ATOM 563 O O . VAL A 1 72 ? 14.051 3.184 -15.970 1.00 85.00 72 VAL A O 1
ATOM 566 N N . SER A 1 73 ? 15.720 4.009 -17.220 1.00 80.94 73 SER A N 1
ATOM 567 C CA . SER A 1 73 ? 16.451 4.607 -16.098 1.00 80.94 73 SER A CA 1
ATOM 568 C C . SER A 1 73 ? 15.805 5.873 -15.524 1.00 80.94 73 SER A C 1
ATOM 570 O O . SER A 1 73 ? 15.861 6.076 -14.313 1.00 80.94 73 SER A O 1
ATOM 572 N N . SER A 1 74 ? 15.200 6.731 -16.355 1.00 77.12 74 SER A N 1
ATOM 573 C CA . SER A 1 74 ? 14.705 8.050 -15.915 1.00 77.12 74 SER A CA 1
ATOM 574 C C . SER A 1 74 ? 13.198 8.134 -15.669 1.00 77.12 74 SER A C 1
ATOM 576 O O . SER A 1 74 ? 12.776 8.919 -14.821 1.00 77.12 74 SER A O 1
ATOM 578 N N . VAL A 1 75 ? 12.383 7.357 -16.389 1.00 74.50 75 VAL A N 1
ATOM 579 C CA . VAL A 1 75 ? 10.913 7.462 -16.347 1.00 74.50 75 VAL A CA 1
ATOM 580 C C . VAL A 1 75 ? 10.285 6.227 -15.717 1.00 74.50 75 VAL A C 1
ATOM 582 O O . VAL A 1 75 ? 9.456 6.364 -14.820 1.00 74.50 75 VAL A O 1
ATOM 585 N N . ALA A 1 76 ? 10.668 5.030 -16.166 1.00 75.62 76 ALA A N 1
ATOM 586 C CA . ALA A 1 76 ? 10.125 3.791 -15.618 1.00 75.62 76 ALA A CA 1
ATOM 587 C C . ALA A 1 76 ? 10.715 3.476 -14.235 1.00 75.62 76 ALA A C 1
ATOM 589 O O . ALA A 1 76 ? 10.002 2.997 -13.358 1.00 75.62 76 ALA A O 1
ATOM 590 N N . GLY A 1 77 ? 12.007 3.765 -14.031 1.00 72.44 77 GLY A N 1
ATOM 591 C CA . GLY A 1 77 ? 12.725 3.585 -12.765 1.00 72.44 77 GLY A CA 1
ATOM 592 C C . GLY A 1 77 ? 12.948 2.125 -12.345 1.00 72.44 77 GLY A C 1
ATOM 593 O O . GLY A 1 77 ? 13.659 1.887 -11.373 1.00 72.44 77 GLY A O 1
ATOM 594 N N . ALA A 1 78 ? 12.349 1.172 -13.061 1.00 78.44 78 ALA A N 1
ATOM 595 C CA . ALA A 1 78 ? 12.364 -0.265 -12.823 1.00 78.44 78 ALA A CA 1
ATOM 596 C C . ALA A 1 78 ? 12.073 -1.011 -14.140 1.00 78.44 78 ALA A C 1
ATOM 598 O O . ALA A 1 78 ? 11.520 -0.426 -15.081 1.00 78.44 78 ALA A O 1
ATOM 599 N N . GLY A 1 79 ? 12.428 -2.297 -14.197 1.00 83.00 79 GLY A N 1
ATOM 600 C CA . GLY A 1 79 ? 12.201 -3.146 -15.368 1.00 83.00 79 GLY A CA 1
ATOM 601 C C . GLY A 1 79 ? 13.420 -3.356 -16.268 1.00 83.00 79 GLY A C 1
ATOM 602 O O . GLY A 1 79 ? 14.518 -2.862 -16.012 1.00 83.00 79 GLY A O 1
ATOM 603 N N . TYR A 1 80 ? 13.231 -4.142 -17.328 1.00 86.81 80 TYR A N 1
ATOM 604 C CA . TYR A 1 80 ? 14.310 -4.565 -18.221 1.00 86.81 80 TYR A CA 1
ATOM 605 C C . TYR A 1 80 ? 13.864 -4.640 -19.686 1.00 86.81 80 TYR A C 1
ATOM 607 O O . TYR A 1 80 ? 12.679 -4.765 -20.003 1.00 86.81 80 TYR A O 1
ATOM 615 N N . LEU A 1 81 ? 14.845 -4.559 -20.583 1.00 87.44 81 LEU A N 1
ATOM 616 C CA . LEU A 1 81 ? 14.688 -4.787 -22.020 1.00 87.44 81 LEU A CA 1
ATOM 617 C C . LEU A 1 81 ? 15.118 -6.222 -22.327 1.00 87.44 81 LEU A C 1
ATOM 619 O O . LEU A 1 81 ? 16.159 -6.658 -21.836 1.00 87.44 81 LEU A O 1
ATOM 623 N N . GLU A 1 82 ? 14.325 -6.955 -23.109 1.00 85.12 82 GLU A N 1
ATOM 624 C CA . GLU A 1 82 ? 14.654 -8.340 -23.476 1.00 85.12 82 GLU A CA 1
ATOM 625 C C . GLU A 1 82 ? 15.895 -8.401 -24.382 1.00 85.12 82 GLU A C 1
ATOM 627 O O . GLU A 1 82 ? 16.825 -9.154 -24.096 1.00 85.12 82 GLU A O 1
ATOM 632 N N . ASP A 1 83 ? 15.939 -7.553 -25.416 1.00 84.81 83 ASP A N 1
ATOM 633 C CA . ASP A 1 83 ? 17.075 -7.423 -26.331 1.00 84.81 83 ASP A CA 1
ATOM 634 C C . ASP A 1 83 ? 17.453 -5.942 -26.538 1.00 84.81 83 ASP A C 1
ATOM 636 O O . ASP A 1 83 ? 16.809 -5.223 -27.307 1.00 84.81 83 ASP A O 1
ATOM 640 N N . PRO A 1 84 ? 18.505 -5.449 -25.860 1.00 83.06 84 PRO A N 1
ATOM 641 C CA . PRO A 1 84 ? 18.986 -4.079 -26.026 1.00 83.06 84 PRO A CA 1
ATOM 642 C C . PRO A 1 84 ? 19.604 -3.796 -27.403 1.00 83.06 84 PRO A C 1
ATOM 644 O O . PRO A 1 84 ? 19.759 -2.628 -27.754 1.00 83.06 84 PRO A O 1
ATOM 647 N N . SER A 1 85 ? 19.989 -4.832 -28.155 1.00 84.19 85 SER A N 1
ATOM 648 C CA . SER A 1 85 ? 20.710 -4.714 -29.430 1.00 84.19 85 SER A CA 1
ATOM 649 C C . SER A 1 85 ? 19.800 -4.732 -30.656 1.00 84.19 85 SER A C 1
ATOM 651 O O . SER A 1 85 ? 20.235 -4.374 -31.754 1.00 84.19 85 SER A O 1
ATOM 653 N N . ALA A 1 86 ? 18.535 -5.112 -30.474 1.00 82.31 86 ALA A N 1
ATOM 654 C CA . ALA A 1 86 ? 17.559 -5.123 -31.544 1.00 82.31 86 ALA A CA 1
ATOM 655 C C . ALA A 1 86 ? 17.315 -3.703 -32.099 1.00 82.31 86 ALA A C 1
ATOM 657 O O . ALA A 1 86 ? 17.433 -2.686 -31.410 1.00 82.31 86 ALA A O 1
ATOM 658 N N . THR A 1 87 ? 17.012 -3.644 -33.394 1.00 82.25 87 THR A N 1
ATOM 659 C CA . THR A 1 87 ? 16.702 -2.408 -34.143 1.00 82.25 87 THR A CA 1
ATOM 660 C C . THR A 1 87 ? 15.249 -2.379 -34.632 1.00 82.25 87 THR A C 1
ATOM 662 O O . THR A 1 87 ? 14.825 -1.417 -35.264 1.00 82.25 87 THR A O 1
ATOM 665 N N . SER A 1 88 ? 14.485 -3.424 -34.308 1.00 81.31 88 SER A N 1
ATOM 666 C CA . SER A 1 88 ? 13.060 -3.617 -34.588 1.00 81.31 88 SER A CA 1
ATOM 667 C C . SER A 1 88 ? 12.481 -4.573 -33.541 1.00 81.31 88 SER A C 1
ATOM 669 O O . SER A 1 88 ? 13.211 -5.456 -33.089 1.00 81.31 88 SER A O 1
ATOM 671 N N . ASP A 1 89 ? 11.198 -4.448 -33.205 1.00 85.38 89 ASP A N 1
ATOM 672 C CA . ASP A 1 89 ? 10.489 -5.325 -32.252 1.00 85.38 89 ASP A CA 1
ATOM 673 C C . ASP A 1 89 ? 11.079 -5.339 -30.823 1.00 85.38 89 ASP A C 1
ATOM 675 O O . ASP A 1 89 ? 11.286 -6.388 -30.213 1.00 85.38 89 ASP A O 1
ATOM 679 N N . CYS A 1 90 ? 11.356 -4.161 -30.253 1.00 86.69 90 CYS A N 1
ATOM 680 C CA . CYS A 1 90 ? 11.875 -4.051 -28.888 1.00 86.69 90 CYS A CA 1
ATOM 681 C C . CYS A 1 90 ? 10.820 -4.466 -27.856 1.00 86.69 90 CYS A C 1
ATOM 683 O O . CYS A 1 90 ? 9.739 -3.878 -27.810 1.00 86.69 90 CYS A O 1
ATOM 685 N N . GLY A 1 91 ? 11.151 -5.410 -26.971 1.00 88.00 91 GLY A N 1
ATOM 686 C CA . GLY A 1 91 ? 10.313 -5.791 -25.832 1.00 88.00 91 GLY A CA 1
ATOM 687 C C . GLY A 1 91 ? 10.753 -5.121 -24.529 1.00 88.00 91 GLY A C 1
ATOM 688 O O . GLY A 1 91 ? 11.856 -5.377 -24.042 1.00 88.00 91 GLY A O 1
ATOM 689 N N . PHE A 1 92 ? 9.883 -4.300 -23.932 1.00 89.31 92 PHE A N 1
ATOM 690 C CA . PHE A 1 92 ? 10.081 -3.747 -22.586 1.00 89.31 92 PHE A CA 1
ATOM 691 C C . PHE A 1 92 ? 9.205 -4.458 -21.545 1.00 89.31 92 PHE A C 1
ATOM 693 O O . PHE A 1 92 ? 7.993 -4.589 -21.727 1.00 89.31 92 PHE A O 1
ATOM 700 N N . CYS A 1 93 ? 9.825 -4.876 -20.438 1.00 90.38 93 CYS A N 1
ATOM 701 C CA . CYS A 1 93 ? 9.165 -5.447 -19.268 1.00 90.38 93 CYS A CA 1
ATOM 702 C C . CYS A 1 93 ? 9.212 -4.438 -18.103 1.00 90.38 93 CYS A C 1
ATOM 704 O O . CYS A 1 93 ? 10.302 -4.001 -17.733 1.00 90.38 93 CYS A O 1
ATOM 706 N N . PRO A 1 94 ? 8.069 -4.079 -17.491 1.00 86.19 94 PRO A N 1
ATOM 707 C CA . PRO A 1 94 ? 8.000 -3.010 -16.490 1.00 86.19 94 PRO A CA 1
ATOM 708 C C . PRO A 1 94 ? 8.603 -3.358 -15.120 1.00 86.19 94 PRO A C 1
ATOM 710 O O . PRO A 1 94 ? 8.841 -2.451 -14.328 1.00 86.19 94 PRO A O 1
ATOM 713 N N . TYR A 1 95 ? 8.837 -4.640 -14.822 1.00 87.94 95 TYR A N 1
ATOM 714 C CA . TYR A 1 95 ? 9.366 -5.094 -13.533 1.00 87.94 95 TYR A CA 1
ATOM 715 C C . TYR A 1 95 ? 10.361 -6.235 -13.741 1.00 87.94 95 TYR A C 1
ATOM 717 O O . TYR A 1 95 ? 10.074 -7.170 -14.485 1.00 87.94 95 TYR A O 1
ATOM 725 N N . ASN A 1 96 ? 11.505 -6.183 -13.064 1.00 86.94 96 ASN A N 1
ATOM 726 C CA . ASN A 1 96 ? 12.486 -7.269 -13.035 1.00 86.94 96 ASN A CA 1
ATOM 727 C C . ASN A 1 96 ? 12.267 -8.199 -11.833 1.00 86.94 96 ASN A C 1
ATOM 729 O O . ASN A 1 96 ? 12.404 -9.417 -11.940 1.00 86.94 96 ASN A O 1
ATOM 733 N N . ASP A 1 97 ? 11.862 -7.632 -10.695 1.00 87.94 97 ASP A N 1
ATOM 734 C CA . ASP A 1 97 ? 11.690 -8.357 -9.437 1.00 87.94 97 ASP A CA 1
ATOM 735 C C . ASP A 1 97 ? 10.345 -8.043 -8.776 1.00 87.94 97 ASP A C 1
ATOM 737 O O . ASP A 1 97 ? 9.792 -6.946 -8.896 1.00 87.94 97 ASP A O 1
ATOM 741 N N . GLY A 1 98 ? 9.834 -8.987 -7.984 1.00 85.19 98 GLY A N 1
ATOM 742 C CA . GLY A 1 98 ? 8.625 -8.781 -7.185 1.00 85.19 98 GLY A CA 1
ATOM 743 C C . GLY A 1 98 ? 8.769 -7.635 -6.175 1.00 85.19 98 GLY A C 1
ATOM 744 O O . GLY A 1 98 ? 7.775 -7.013 -5.800 1.00 85.19 98 GLY A O 1
ATOM 745 N N . GLY A 1 99 ? 10.004 -7.300 -5.781 1.00 86.06 99 GLY A N 1
ATOM 746 C CA . GLY A 1 99 ? 10.329 -6.105 -4.999 1.00 86.06 99 GLY A CA 1
ATOM 747 C C . GLY A 1 99 ? 9.941 -4.797 -5.693 1.00 86.06 99 GLY A C 1
ATOM 748 O O . GLY A 1 99 ? 9.303 -3.944 -5.075 1.00 86.06 99 GLY A O 1
ATOM 749 N N . GLU A 1 100 ? 10.265 -4.665 -6.980 1.00 86.56 100 GLU A N 1
ATOM 750 C CA . GLU A 1 100 ? 9.932 -3.486 -7.789 1.00 86.56 100 GLU A CA 1
ATOM 751 C C . GLU A 1 100 ? 8.419 -3.372 -7.999 1.00 86.56 100 GLU A C 1
ATOM 753 O O . GLU A 1 100 ? 7.836 -2.292 -7.870 1.00 86.56 100 GLU A O 1
ATOM 758 N N . TYR A 1 101 ? 7.754 -4.510 -8.216 1.00 87.31 101 TYR A N 1
ATOM 759 C CA . TYR A 1 101 ? 6.297 -4.556 -8.292 1.00 87.31 101 TYR A CA 1
ATOM 760 C C . TYR A 1 101 ? 5.639 -4.090 -6.983 1.00 87.31 101 TYR A C 1
ATOM 762 O O . TYR A 1 101 ? 4.746 -3.241 -6.999 1.00 87.31 101 TYR A O 1
ATOM 770 N N . MET A 1 102 ? 6.100 -4.577 -5.826 1.00 87.56 102 MET A N 1
ATOM 771 C CA . MET A 1 102 ? 5.577 -4.154 -4.520 1.00 87.56 102 MET A CA 1
ATOM 772 C C . MET A 1 102 ? 5.804 -2.663 -4.242 1.00 87.56 102 MET A C 1
ATOM 774 O O . MET A 1 102 ? 4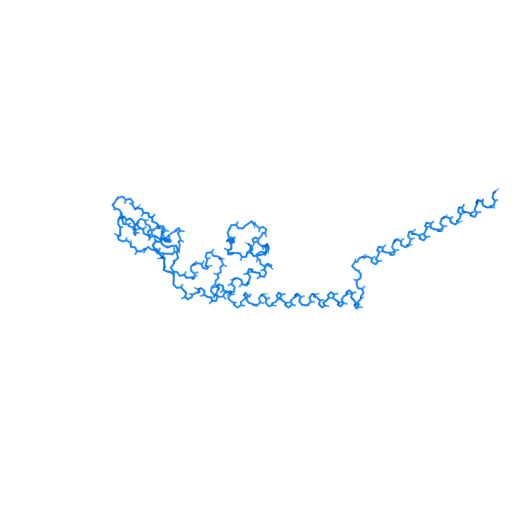.927 -2.010 -3.665 1.00 87.56 102 MET A O 1
ATOM 778 N N . ALA A 1 103 ? 6.934 -2.108 -4.688 1.00 85.44 103 ALA A N 1
ATOM 779 C CA . ALA A 1 103 ? 7.228 -0.686 -4.545 1.00 85.44 103 ALA A CA 1
ATOM 780 C C . ALA A 1 103 ? 6.190 0.187 -5.270 1.00 85.44 103 ALA A C 1
ATOM 782 O O . ALA A 1 103 ? 5.742 1.193 -4.714 1.00 85.44 103 ALA A O 1
ATOM 783 N N . SER A 1 104 ? 5.715 -0.243 -6.446 1.00 84.50 104 SER A N 1
ATOM 784 C CA . SER A 1 104 ? 4.643 0.454 -7.178 1.00 84.50 104 SER A CA 1
ATOM 785 C C . SER A 1 104 ? 3.315 0.517 -6.400 1.00 84.50 104 SER A C 1
ATOM 787 O O . SER A 1 104 ? 2.548 1.474 -6.529 1.00 84.50 104 SER A O 1
ATOM 789 N N . LEU A 1 105 ? 3.072 -0.462 -5.521 1.00 85.94 105 LEU A N 1
ATOM 790 C CA . LEU A 1 105 ? 1.888 -0.562 -4.663 1.00 85.94 105 LEU A CA 1
ATOM 791 C C . LEU A 1 105 ? 2.086 0.065 -3.269 1.00 85.94 105 LEU A C 1
ATOM 793 O O . LEU A 1 105 ? 1.210 -0.060 -2.410 1.00 85.94 105 LEU A O 1
ATOM 797 N N . ASN A 1 106 ? 3.202 0.767 -3.035 1.00 83.81 106 ASN A N 1
ATOM 798 C CA . ASN A 1 106 ? 3.566 1.363 -1.743 1.00 83.81 106 ASN A CA 1
ATOM 799 C C . ASN A 1 106 ? 3.746 0.321 -0.612 1.00 83.81 106 ASN A C 1
ATOM 801 O O . ASN A 1 106 ? 3.392 0.574 0.547 1.00 83.81 106 ASN A O 1
ATOM 805 N N . VAL A 1 107 ? 4.272 -0.863 -0.955 1.00 84.50 107 VAL A N 1
ATOM 806 C CA . VAL A 1 107 ? 4.567 -1.964 -0.024 1.00 84.50 107 VAL A CA 1
ATOM 807 C C . VAL A 1 107 ? 6.063 -2.251 -0.016 1.00 84.50 107 VAL A C 1
ATOM 809 O O . VAL A 1 107 ? 6.681 -2.388 -1.067 1.00 84.50 107 VAL A O 1
ATOM 812 N N . GLN A 1 108 ? 6.648 -2.367 1.175 1.00 84.94 108 GLN A N 1
ATOM 813 C CA . GLN A 1 108 ? 8.066 -2.688 1.342 1.00 84.94 108 GLN A CA 1
ATOM 814 C C . GLN A 1 108 ? 8.235 -4.136 1.827 1.00 84.94 108 GLN A C 1
ATOM 816 O O . GLN A 1 108 ? 7.390 -4.677 2.545 1.00 84.94 108 GLN A O 1
ATOM 821 N N . ALA A 1 109 ? 9.358 -4.775 1.489 1.00 78.44 109 ALA A N 1
ATOM 822 C CA . ALA A 1 109 ? 9.654 -6.152 1.913 1.00 78.44 109 ALA A CA 1
ATOM 823 C C . ALA A 1 109 ? 9.792 -6.309 3.449 1.00 78.44 109 ALA A C 1
ATOM 825 O O . ALA A 1 109 ? 9.668 -7.408 3.987 1.00 78.44 109 ALA A O 1
ATOM 826 N N . GLY A 1 110 ? 10.032 -5.208 4.173 1.00 83.00 110 GLY A N 1
ATOM 827 C CA . GLY A 1 110 ? 10.106 -5.183 5.639 1.00 83.00 110 GLY A CA 1
ATOM 828 C C . GLY A 1 110 ? 8.751 -5.101 6.355 1.00 83.00 110 GLY A C 1
ATOM 829 O O . GLY A 1 110 ? 8.683 -5.357 7.557 1.00 83.00 110 GLY A O 1
ATOM 830 N N . ASP A 1 111 ? 7.664 -4.794 5.641 1.00 83.44 111 ASP A N 1
ATOM 831 C CA . ASP A 1 111 ? 6.358 -4.482 6.243 1.00 83.44 111 ASP A CA 1
ATOM 832 C C . ASP A 1 111 ? 5.581 -5.709 6.753 1.00 83.44 111 ASP A C 1
ATOM 834 O O . ASP A 1 111 ? 4.523 -5.553 7.367 1.00 83.44 111 ASP A O 1
ATOM 838 N N . LYS A 1 112 ? 6.094 -6.931 6.559 1.00 87.75 112 LYS A N 1
ATOM 839 C CA . LYS A 1 112 ? 5.417 -8.182 6.947 1.00 87.75 112 LYS A CA 1
ATOM 840 C C . LYS A 1 112 ? 4.999 -8.234 8.424 1.00 87.75 112 LYS A C 1
ATOM 842 O O . LYS A 1 112 ? 3.856 -8.566 8.734 1.00 87.75 112 LYS A O 1
ATOM 847 N N . TRP A 1 113 ? 5.906 -7.885 9.339 1.00 88.69 113 TRP A N 1
ATOM 848 C CA . TRP A 1 113 ? 5.668 -7.978 10.785 1.00 88.69 113 TRP A CA 1
ATOM 849 C C . TRP A 1 113 ? 4.835 -6.811 11.324 1.00 88.69 113 TRP A C 1
ATOM 851 O O . TRP A 1 113 ? 3.878 -7.076 12.056 1.00 88.69 113 TRP A O 1
ATOM 861 N N . PRO A 1 114 ? 5.112 -5.544 10.949 1.00 89.12 114 PRO A N 1
ATOM 862 C CA . PRO A 1 114 ? 4.251 -4.425 11.327 1.00 89.12 114 PRO A CA 1
ATOM 863 C C . PRO A 1 114 ? 2.804 -4.604 10.854 1.00 89.12 114 PRO A C 1
ATOM 865 O O . PRO A 1 114 ? 1.875 -4.396 11.633 1.00 89.12 114 PRO A O 1
ATOM 868 N N . ALA A 1 115 ? 2.598 -5.054 9.611 1.00 89.75 115 ALA A N 1
ATOM 869 C CA . ALA A 1 115 ? 1.259 -5.256 9.061 1.00 89.75 115 ALA A CA 1
ATOM 870 C C . ALA A 1 115 ? 0.484 -6.359 9.802 1.00 89.75 115 ALA A C 1
ATOM 872 O O . ALA A 1 115 ? -0.701 -6.193 10.103 1.00 89.75 115 ALA A O 1
ATOM 873 N N . PHE A 1 116 ? 1.158 -7.455 10.164 1.00 89.38 116 PHE A N 1
ATOM 874 C CA . PHE A 1 116 ? 0.569 -8.507 10.992 1.00 89.38 116 PHE A CA 1
ATOM 875 C C . PHE A 1 116 ? 0.215 -8.004 12.400 1.00 89.38 116 PHE A C 1
ATOM 877 O O . PHE A 1 116 ? -0.884 -8.260 12.892 1.00 89.38 116 PHE A O 1
ATOM 884 N N . GLY A 1 117 ? 1.102 -7.227 13.028 1.00 91.00 117 GLY A N 1
ATOM 885 C CA . GLY A 1 117 ? 0.855 -6.634 14.344 1.00 91.00 117 GLY A CA 1
ATOM 886 C C . GLY A 1 117 ? -0.367 -5.713 14.364 1.00 91.00 117 GLY A C 1
ATOM 887 O O . GLY A 1 117 ? -1.202 -5.823 15.261 1.00 91.00 117 GLY A O 1
ATOM 888 N N . ILE A 1 118 ? -0.526 -4.858 13.348 1.00 90.81 118 ILE A N 1
ATOM 889 C CA . ILE A 1 118 ? -1.679 -3.951 13.233 1.00 90.81 118 ILE A CA 1
ATOM 890 C C . ILE A 1 118 ? -2.984 -4.733 13.042 1.00 90.81 118 ILE A C 1
ATOM 892 O O . ILE A 1 118 ? -4.001 -4.394 13.648 1.00 90.81 118 ILE A O 1
ATOM 896 N N . MET A 1 119 ? -2.960 -5.816 12.262 1.00 89.62 119 MET A N 1
ATOM 897 C CA . MET A 1 119 ? -4.118 -6.699 12.101 1.00 89.62 119 MET A CA 1
ATOM 898 C C . MET A 1 119 ? -4.555 -7.319 13.434 1.00 89.62 119 MET A C 1
ATOM 900 O O . MET A 1 119 ? -5.735 -7.285 13.790 1.00 89.62 119 MET A O 1
ATOM 904 N N . VAL A 1 120 ? -3.601 -7.863 14.194 1.00 91.00 120 VAL A N 1
ATOM 905 C CA . VAL A 1 120 ? -3.873 -8.459 15.510 1.00 91.00 120 VAL A CA 1
ATOM 906 C C . VAL A 1 120 ? -4.371 -7.398 16.489 1.00 91.00 120 VAL A C 1
ATOM 908 O O . VAL A 1 120 ? -5.352 -7.629 17.195 1.00 91.00 120 VAL A O 1
ATOM 911 N N . ALA A 1 121 ? -3.764 -6.209 16.491 1.00 92.81 121 ALA A N 1
ATOM 912 C CA . ALA A 1 121 ? -4.208 -5.090 17.314 1.00 92.81 121 ALA A CA 1
ATOM 913 C C . ALA A 1 121 ? -5.657 -4.689 16.997 1.00 92.81 121 ALA A C 1
ATOM 915 O O . ALA A 1 121 ? -6.440 -4.457 17.917 1.00 92.81 121 ALA A O 1
ATOM 916 N N . PHE A 1 122 ? -6.049 -4.678 15.719 1.00 90.38 122 PHE A N 1
ATOM 917 C CA . PHE A 1 122 ? -7.431 -4.422 15.319 1.00 90.38 122 PHE A CA 1
ATOM 918 C C . PHE A 1 122 ? -8.385 -5.496 15.860 1.00 90.38 122 PHE A C 1
ATOM 920 O O . PHE A 1 122 ? -9.429 -5.159 16.418 1.00 90.38 122 PHE A O 1
ATOM 927 N N . ALA A 1 123 ? -8.028 -6.780 15.767 1.00 90.94 123 ALA A N 1
ATOM 928 C CA . ALA A 1 123 ? -8.845 -7.867 16.311 1.00 90.94 123 ALA A CA 1
ATOM 929 C C . ALA A 1 123 ? -9.033 -7.745 17.836 1.00 90.94 123 ALA A C 1
ATOM 931 O O . ALA A 1 123 ? -10.162 -7.809 18.330 1.00 90.94 123 ALA A O 1
ATOM 932 N N . VAL A 1 124 ? -7.947 -7.484 18.571 1.00 94.56 124 VAL A N 1
ATOM 933 C CA . VAL A 1 124 ? -7.974 -7.293 20.030 1.00 94.56 124 VAL A CA 1
ATOM 934 C C . VAL A 1 124 ? -8.783 -6.055 20.413 1.00 94.56 124 VAL A C 1
ATOM 936 O O . VAL A 1 124 ? -9.590 -6.122 21.338 1.00 94.56 124 VAL A O 1
ATOM 939 N N . ALA A 1 125 ? -8.633 -4.942 19.692 1.00 93.06 125 ALA A N 1
ATOM 940 C CA . ALA A 1 125 ? -9.409 -3.729 19.935 1.00 93.06 125 ALA A CA 1
ATOM 941 C C . ALA A 1 125 ? -10.914 -3.959 19.725 1.00 93.06 125 ALA A C 1
ATOM 943 O O . ALA A 1 125 ? -11.719 -3.497 20.529 1.00 93.06 125 ALA A O 1
ATOM 944 N N . ASN A 1 126 ? -11.306 -4.720 18.697 1.00 92.19 126 ASN A N 1
ATOM 945 C CA . ASN A 1 126 ? -12.709 -5.079 18.476 1.00 92.19 126 ASN A CA 1
ATOM 946 C C . ASN A 1 126 ? -13.255 -5.955 19.609 1.00 92.19 126 ASN A C 1
ATOM 948 O O . ASN A 1 126 ? -14.356 -5.705 20.097 1.00 92.19 126 ASN A O 1
ATOM 952 N N . TRP A 1 127 ? -12.482 -6.937 20.077 1.00 94.38 127 TRP A N 1
ATOM 953 C CA . TRP A 1 127 ? -12.866 -7.741 21.240 1.00 94.38 127 TRP A CA 1
ATOM 954 C C . TRP A 1 127 ? -13.020 -6.872 22.488 1.00 94.38 127 TRP A C 1
ATOM 956 O O . TRP A 1 127 ? -14.053 -6.929 23.153 1.00 94.38 127 TRP A O 1
ATOM 966 N N . ALA A 1 128 ? -12.041 -6.011 22.770 1.00 94.00 128 ALA A N 1
ATOM 967 C CA . ALA A 1 128 ? -12.089 -5.082 23.891 1.00 94.00 128 ALA A CA 1
ATOM 968 C C . ALA A 1 128 ? -13.311 -4.155 23.815 1.00 94.00 128 ALA A C 1
ATOM 970 O O . ALA A 1 128 ? -13.980 -3.963 24.826 1.00 94.00 128 ALA A O 1
ATOM 971 N N . LEU A 1 129 ? -13.652 -3.635 22.630 1.00 91.75 129 LEU A N 1
ATOM 972 C CA . LEU A 1 129 ? -14.849 -2.818 22.415 1.00 91.75 129 LEU A CA 1
ATOM 973 C C . LEU A 1 129 ? -16.137 -3.593 22.704 1.00 91.75 129 LEU A C 1
ATOM 975 O O . LEU A 1 129 ? -17.027 -3.053 23.354 1.00 91.75 129 LEU A O 1
ATOM 979 N N . VAL A 1 130 ? -16.239 -4.855 22.281 1.00 92.88 130 VAL A N 1
ATOM 980 C CA . VAL A 1 130 ? -17.406 -5.700 22.581 1.00 92.88 130 VAL A CA 1
ATOM 981 C C . VAL A 1 130 ? -17.550 -5.911 24.088 1.00 92.88 130 VAL A C 1
ATOM 983 O O . VAL A 1 130 ? -18.630 -5.681 24.632 1.00 92.88 130 VAL A O 1
ATOM 986 N N . TYR A 1 131 ? -16.473 -6.283 24.785 1.00 91.62 131 TYR A N 1
ATOM 987 C CA . TYR A 1 131 ? -16.510 -6.456 26.240 1.00 91.62 131 TYR A CA 1
ATOM 988 C C . TYR A 1 131 ? -16.815 -5.146 26.968 1.00 91.62 131 TYR A C 1
ATOM 990 O O . TYR A 1 131 ? -17.630 -5.136 27.892 1.00 91.62 131 TYR A O 1
ATOM 998 N N . LEU A 1 132 ? -16.221 -4.036 26.524 1.00 91.19 132 LEU A N 1
ATOM 999 C CA . LEU A 1 132 ? -16.469 -2.708 27.072 1.00 91.19 132 LEU A CA 1
ATOM 1000 C C . LEU A 1 132 ? -17.931 -2.311 26.886 1.00 91.19 132 LEU A C 1
ATOM 1002 O O . LEU A 1 132 ? -18.553 -1.873 27.848 1.00 91.19 132 LEU A O 1
ATOM 1006 N N . PHE A 1 133 ? -18.506 -2.495 25.696 1.00 88.31 133 PHE A N 1
ATOM 1007 C CA . PHE A 1 133 ? -19.905 -2.164 25.440 1.00 88.31 133 PHE A CA 1
ATOM 1008 C C . PHE A 1 133 ? -20.862 -3.053 26.229 1.00 88.31 133 PHE A C 1
ATOM 1010 O O . PHE A 1 133 ? -21.798 -2.533 26.834 1.00 88.31 133 PHE A O 1
ATOM 1017 N N . VAL A 1 134 ? -20.621 -4.364 26.298 1.00 88.94 134 VAL A N 1
ATOM 1018 C CA . VAL A 1 134 ? -21.444 -5.263 27.120 1.00 88.94 134 VAL A CA 1
ATOM 1019 C C . VAL A 1 134 ? -21.369 -4.851 28.588 1.00 88.94 134 VAL A C 1
ATOM 1021 O O . VAL A 1 134 ? -22.403 -4.696 29.232 1.00 88.94 134 VAL A O 1
ATOM 1024 N N . TYR A 1 135 ? -20.177 -4.599 29.119 1.00 86.56 135 TYR A N 1
ATOM 1025 C CA . TYR A 1 135 ? -20.013 -4.166 30.503 1.00 86.56 135 TYR A CA 1
ATOM 1026 C C . TYR A 1 135 ? -20.672 -2.800 30.769 1.00 86.56 135 TYR A C 1
ATOM 1028 O O . TYR A 1 135 ? -21.431 -2.642 31.728 1.00 86.56 135 TYR A O 1
ATOM 1036 N N . ALA A 1 136 ? -20.447 -1.821 29.895 1.00 84.31 136 ALA A N 1
ATOM 1037 C CA . ALA A 1 136 ? -20.967 -0.467 30.035 1.00 84.31 136 ALA A CA 1
ATOM 1038 C C . ALA A 1 136 ? -22.497 -0.400 29.925 1.00 84.31 136 ALA A C 1
ATOM 1040 O O . ALA A 1 136 ? -23.148 0.206 30.779 1.00 84.31 136 ALA A O 1
ATOM 1041 N N . PHE A 1 137 ? -23.086 -1.034 28.910 1.00 80.50 137 PHE A N 1
ATOM 1042 C CA . PHE A 1 137 ? -24.531 -0.990 28.690 1.00 80.50 137 PHE A CA 1
ATOM 1043 C C . PHE A 1 137 ? -25.294 -1.955 29.595 1.00 80.50 137 PHE A C 1
ATOM 1045 O O . PHE A 1 137 ? -26.396 -1.625 30.030 1.00 80.50 137 PHE A O 1
ATOM 1052 N N . ARG A 1 138 ? -24.732 -3.133 29.903 1.00 79.81 138 ARG A N 1
ATOM 1053 C CA . ARG A 1 138 ? -25.461 -4.183 30.630 1.00 79.81 138 ARG A CA 1
ATOM 1054 C C . ARG A 1 138 ? -25.205 -4.198 32.131 1.00 79.81 138 ARG A C 1
ATOM 1056 O O . ARG A 1 138 ? -26.142 -4.469 32.870 1.00 79.81 138 ARG A O 1
ATOM 1063 N N . VAL A 1 139 ? -23.983 -3.910 32.586 1.00 76.62 139 VAL A N 1
ATOM 1064 C CA . VAL A 1 139 ? -23.630 -3.963 34.020 1.00 76.62 139 VAL A CA 1
ATOM 1065 C C . VAL A 1 139 ? -23.672 -2.575 34.649 1.00 76.62 139 VAL A C 1
ATOM 1067 O O . VAL A 1 139 ? -24.326 -2.374 35.667 1.00 76.62 139 VAL A O 1
ATOM 1070 N N . ARG A 1 140 ? -23.001 -1.592 3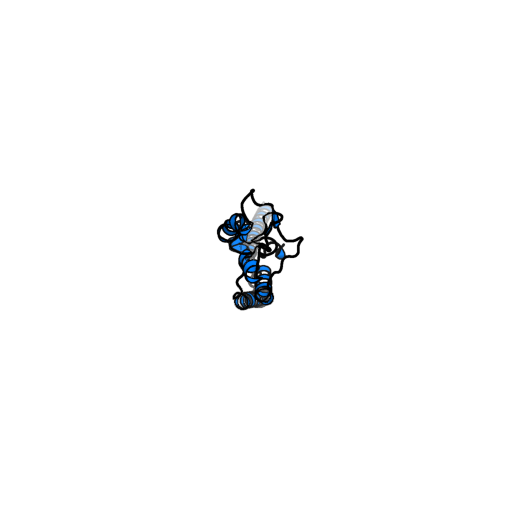4.034 1.00 68.94 140 ARG A N 1
ATOM 1071 C CA . ARG A 1 140 ? -22.929 -0.219 34.564 1.00 68.94 140 ARG A CA 1
ATOM 1072 C C . ARG A 1 140 ? -24.220 0.579 34.324 1.00 68.94 140 ARG A C 1
ATOM 1074 O O . ARG A 1 140 ? -24.414 1.601 34.978 1.00 68.94 140 ARG A O 1
ATOM 1081 N N . GLY A 1 141 ? -25.076 0.131 33.399 1.00 63.28 141 GLY A N 1
ATOM 1082 C CA . GLY A 1 141 ? -26.324 0.806 33.033 1.00 63.28 141 GLY A CA 1
ATOM 1083 C C . GLY A 1 141 ? -26.099 2.162 32.359 1.00 63.28 141 GLY A C 1
ATOM 1084 O O . GLY A 1 141 ? -26.882 3.088 32.562 1.00 63.28 141 GLY A O 1
ATOM 1085 N N . TRP A 1 142 ? -25.008 2.323 31.600 1.00 56.91 142 TRP A N 1
ATOM 1086 C CA . TRP A 1 142 ? -24.660 3.599 30.977 1.00 56.91 142 TRP A CA 1
ATOM 1087 C C . TRP A 1 142 ? -25.642 3.916 29.840 1.00 56.91 142 TRP A C 1
ATOM 1089 O O . TRP A 1 142 ? -25.478 3.489 28.701 1.00 56.91 142 TRP A O 1
ATOM 1099 N N . THR A 1 143 ? -26.715 4.647 30.148 1.00 59.91 143 THR A N 1
ATOM 1100 C CA . THR A 1 143 ? -27.649 5.136 29.131 1.00 59.91 143 THR A CA 1
ATOM 1101 C C . THR A 1 143 ? -26.980 6.288 28.387 1.00 59.91 143 THR A C 1
ATOM 1103 O O . THR A 1 143 ? -26.721 7.332 28.988 1.00 59.91 143 THR A O 1
ATOM 1106 N N . PHE A 1 144 ? -26.692 6.109 27.099 1.00 54.94 144 PHE A N 1
ATOM 1107 C CA . PHE A 1 144 ? -26.140 7.138 26.215 1.00 54.94 144 PHE A CA 1
ATOM 1108 C C . PHE A 1 144 ? -27.092 8.343 26.156 1.00 54.94 144 PHE A C 1
ATOM 1110 O O . PHE A 1 144 ? -28.035 8.339 25.377 1.00 54.94 144 PHE A O 1
ATOM 1117 N N . GLY A 1 145 ? -26.941 9.329 27.046 1.00 56.53 145 GLY A N 1
ATOM 1118 C CA . GLY A 1 145 ? -27.667 10.611 27.037 1.00 56.53 145 GLY A CA 1
ATOM 1119 C C . GLY A 1 145 ? -29.202 10.583 27.194 1.00 56.53 145 GLY A C 1
ATOM 1120 O O . GLY A 1 145 ? -29.792 11.613 27.514 1.00 56.53 145 GLY A O 1
ATOM 1121 N N . LEU A 1 146 ? -29.873 9.438 27.035 1.00 55.72 146 LEU A N 1
ATOM 1122 C CA . LEU A 1 146 ? -31.334 9.311 27.096 1.00 55.72 146 LEU A CA 1
ATOM 1123 C C . LEU A 1 146 ? -31.897 9.302 28.525 1.00 55.72 146 LEU A C 1
ATOM 1125 O O . LEU A 1 146 ? -33.069 9.633 28.713 1.00 55.72 146 LEU A O 1
ATOM 1129 N N . GLY A 1 147 ? -31.075 9.013 29.540 1.00 52.47 147 GLY A N 1
ATOM 1130 C CA . GLY A 1 147 ? -31.479 9.140 30.945 1.00 52.47 147 GLY A CA 1
ATOM 1131 C C . GLY A 1 147 ? -31.914 10.570 31.289 1.00 52.47 147 GLY A C 1
ATOM 1132 O O . GLY A 1 147 ? -32.966 10.771 31.895 1.00 52.47 147 GLY A O 1
ATOM 1133 N N . GLY A 1 148 ? -31.179 11.575 30.793 1.00 56.44 148 GLY A N 1
ATOM 1134 C CA . GLY A 1 148 ? -31.511 12.991 30.988 1.00 56.44 148 GLY A CA 1
ATOM 1135 C C . GLY A 1 148 ? -32.760 13.445 30.223 1.00 56.44 148 GLY A C 1
ATOM 1136 O O . GLY A 1 148 ? -33.537 14.250 30.736 1.00 56.44 148 GLY A O 1
ATOM 1137 N N . LEU A 1 149 ? -33.000 12.903 29.024 1.00 57.03 149 LEU A N 1
ATOM 1138 C CA . LEU A 1 149 ? -34.206 13.196 28.238 1.00 57.03 149 LEU A CA 1
ATOM 1139 C C . LEU A 1 149 ? -35.465 12.595 28.871 1.00 57.03 149 LEU A C 1
ATOM 1141 O O . LEU A 1 149 ? -36.482 13.283 28.950 1.00 57.03 149 LEU A O 1
ATOM 1145 N N . SER A 1 150 ? -35.392 11.369 29.397 1.00 60.38 150 SER A N 1
ATOM 1146 C CA . SER A 1 150 ? -36.531 10.749 30.090 1.00 60.38 150 SER A CA 1
ATOM 1147 C C . SER A 1 150 ? -36.951 11.545 31.334 1.00 60.38 150 SER A C 1
ATOM 1149 O O . SER A 1 150 ? -38.140 11.797 31.531 1.00 60.38 150 SER A O 1
ATOM 1151 N N . GLY A 1 151 ? -35.982 12.047 32.113 1.00 60.59 151 GLY A N 1
ATOM 1152 C CA . GLY A 1 151 ? -36.238 12.880 33.290 1.00 60.59 151 GLY A CA 1
ATOM 1153 C C . GLY A 1 151 ? -36.867 14.232 32.943 1.00 60.59 151 GLY A C 1
ATOM 1154 O O . GLY A 1 151 ? -37.793 14.676 33.622 1.00 60.59 151 GLY A O 1
ATOM 1155 N N . ARG A 1 152 ? -36.433 14.872 31.845 1.00 65.88 152 ARG A N 1
ATOM 1156 C CA . ARG A 1 152 ? -37.025 16.140 31.376 1.00 65.88 152 ARG A CA 1
ATOM 1157 C C . ARG A 1 152 ? -38.443 15.948 30.835 1.00 65.88 152 ARG A C 1
ATOM 1159 O O . ARG A 1 152 ? -39.306 16.770 31.129 1.00 65.88 152 ARG A O 1
ATOM 1166 N N . VAL A 1 153 ? -38.714 14.852 30.124 1.00 71.94 153 VAL A N 1
ATOM 1167 C CA . VAL A 1 153 ? -40.066 14.514 29.644 1.00 71.94 153 VAL A CA 1
ATOM 1168 C C . VAL A 1 153 ? -41.002 14.174 30.812 1.00 71.94 153 VAL A C 1
ATOM 1170 O O . VAL A 1 153 ? -42.140 14.645 30.839 1.00 71.94 153 VAL A O 1
ATOM 1173 N N . ALA A 1 154 ? -40.521 13.442 31.823 1.00 70.75 154 ALA A N 1
ATOM 1174 C CA . ALA A 1 154 ? -41.288 13.151 33.035 1.00 70.75 154 ALA A CA 1
ATOM 1175 C C . ALA A 1 154 ? -41.625 14.427 33.832 1.00 70.75 154 ALA A C 1
ATOM 1177 O O . ALA A 1 154 ? -42.770 14.610 34.248 1.00 70.75 154 ALA A O 1
ATOM 1178 N N . ALA A 1 155 ? -40.665 15.349 33.979 1.00 74.44 155 ALA A N 1
ATOM 1179 C CA . ALA A 1 155 ? -40.873 16.622 34.670 1.00 74.44 155 ALA A CA 1
ATOM 1180 C C . ALA A 1 155 ? -41.880 17.538 33.948 1.00 74.44 155 ALA A C 1
ATOM 1182 O O . ALA A 1 155 ? -42.710 18.179 34.597 1.00 74.44 155 ALA A O 1
ATOM 1183 N N . VAL A 1 156 ? -41.849 17.581 32.610 1.00 81.06 156 VAL A N 1
ATOM 1184 C CA . VAL A 1 156 ? -42.825 18.344 31.812 1.00 81.06 156 VAL A CA 1
ATOM 1185 C C . VAL A 1 156 ? -44.223 17.734 31.936 1.00 81.06 156 VAL A C 1
ATOM 1187 O O . VAL A 1 156 ? -45.180 18.461 32.201 1.00 81.06 156 VAL A O 1
ATOM 1190 N N . LYS A 1 157 ? -44.353 16.404 31.838 1.00 87.06 157 LYS A N 1
ATOM 1191 C CA . LYS A 1 157 ? -45.644 15.712 31.986 1.00 87.06 157 LYS A CA 1
ATOM 1192 C C . LYS A 1 157 ? -46.273 15.956 33.364 1.00 87.06 157 LYS A C 1
ATOM 1194 O O . LYS A 1 157 ? -47.469 16.223 33.443 1.00 87.06 157 LYS A O 1
ATOM 1199 N N . ALA A 1 158 ? -45.471 15.936 34.433 1.00 77.94 158 ALA A N 1
ATOM 1200 C CA . ALA A 1 158 ? -45.942 16.212 35.791 1.00 77.94 158 ALA A CA 1
ATOM 1201 C C . ALA A 1 158 ? -46.480 17.647 35.958 1.00 77.94 158 ALA A C 1
ATOM 1203 O O . ALA A 1 158 ? -47.511 17.846 36.600 1.00 77.94 158 ALA A O 1
ATOM 1204 N N . ARG A 1 159 ? -45.833 18.649 35.341 1.00 80.75 159 ARG A N 1
ATOM 1205 C CA . ARG A 1 159 ? -46.313 20.045 35.373 1.00 80.75 159 ARG A CA 1
ATOM 1206 C C . ARG A 1 159 ? -47.629 20.234 34.615 1.00 80.75 159 ARG A C 1
ATOM 1208 O O . ARG A 1 159 ? -48.509 20.924 35.116 1.00 80.75 159 ARG A O 1
ATOM 1215 N N . VAL A 1 160 ? -47.789 19.591 33.457 1.00 80.38 160 VAL A N 1
ATOM 1216 C CA . VAL A 1 160 ? -49.027 19.674 32.658 1.00 80.38 160 VAL A CA 1
ATOM 1217 C C . VAL A 1 160 ? -50.213 19.021 33.374 1.00 80.38 160 VAL A C 1
ATOM 1219 O O . VAL A 1 160 ? -51.310 19.573 33.372 1.00 80.38 160 VAL A O 1
ATOM 1222 N N . VAL A 1 161 ? -50.004 17.873 34.028 1.00 78.81 161 VAL A N 1
ATOM 1223 C CA . VAL A 1 161 ? -51.060 17.202 34.808 1.00 78.81 161 VAL A CA 1
ATOM 1224 C C . VAL A 1 161 ? -51.489 18.050 36.007 1.00 78.81 161 VAL A C 1
ATOM 1226 O O . VAL A 1 161 ? -52.683 18.184 36.253 1.00 78.81 161 VAL A O 1
ATOM 1229 N N . ARG A 1 162 ? -50.539 18.683 36.712 1.00 76.38 162 ARG A N 1
ATOM 1230 C CA . ARG A 1 162 ? -50.852 19.561 37.849 1.00 76.38 162 ARG A CA 1
ATOM 1231 C C . ARG A 1 162 ? -51.645 20.806 37.431 1.00 76.38 162 ARG A C 1
ATOM 1233 O O . ARG A 1 162 ? -52.564 21.185 38.145 1.00 76.38 162 ARG A O 1
ATOM 1240 N N . GLY A 1 163 ? -51.339 21.391 36.269 1.00 69.12 163 GLY A N 1
ATOM 1241 C CA . GLY A 1 163 ? -52.112 22.514 35.721 1.00 69.12 163 GLY A CA 1
ATOM 1242 C C . GLY A 1 163 ? -53.549 22.136 35.342 1.00 69.12 163 GLY A C 1
ATOM 1243 O O . GLY A 1 163 ? -54.470 22.902 35.595 1.00 69.12 163 GLY A O 1
ATOM 1244 N N . ARG A 1 164 ? -53.767 20.923 34.812 1.00 68.69 164 ARG A N 1
ATOM 1245 C CA . ARG A 1 164 ? -55.112 20.423 34.468 1.00 68.69 164 ARG A CA 1
ATOM 1246 C C . ARG A 1 164 ? -55.997 20.087 35.672 1.00 68.69 164 ARG A C 1
ATOM 1248 O O . ARG A 1 164 ? -57.211 20.100 35.521 1.00 68.69 164 ARG A O 1
ATOM 1255 N N . GLY A 1 165 ? -55.413 19.775 36.830 1.00 60.38 165 GLY A N 1
ATOM 1256 C CA . GLY A 1 165 ? -56.173 19.538 38.064 1.00 60.38 165 GLY A CA 1
ATOM 1257 C C . GLY A 1 165 ? -56.793 20.820 38.626 1.00 60.38 165 GLY A C 1
ATOM 1258 O O . GLY A 1 165 ? -57.970 20.827 38.963 1.00 60.38 165 GLY A O 1
ATOM 1259 N N . GLN A 1 166 ? -56.035 21.922 38.633 1.00 59.19 166 GLN A N 1
ATOM 1260 C CA . GLN A 1 166 ? -56.516 23.212 39.145 1.00 59.19 166 GLN A CA 1
ATOM 1261 C C . GLN A 1 166 ? -57.617 23.834 38.273 1.00 59.19 166 GLN A C 1
ATOM 1263 O O . GLN A 1 166 ? -58.538 24.438 38.805 1.00 59.19 166 GLN A O 1
ATOM 1268 N N . GLU A 1 167 ? -57.581 23.637 36.952 1.00 55.81 167 GLU A N 1
ATOM 1269 C CA . GLU A 1 167 ? -58.647 24.116 36.053 1.00 55.81 167 GLU A CA 1
ATOM 1270 C C . GLU A 1 167 ? -59.952 23.295 36.164 1.00 55.81 167 GLU A C 1
ATOM 1272 O O . GLU A 1 167 ? -61.005 23.731 35.702 1.00 55.81 167 GLU A O 1
ATOM 1277 N N . GLY A 1 168 ? -59.891 22.089 36.744 1.00 55.91 168 GLY A N 1
ATOM 1278 C CA . GLY A 1 168 ? -61.063 21.250 37.012 1.00 55.91 168 GLY A CA 1
ATOM 1279 C C . GLY A 1 168 ? -61.751 21.573 38.340 1.00 55.91 168 GLY A C 1
ATOM 1280 O O . GLY A 1 168 ? -62.974 21.512 38.406 1.00 55.91 168 GLY A O 1
ATOM 1281 N N . GLU A 1 169 ? -60.982 21.944 39.369 1.00 55.88 169 GLU A N 1
ATOM 1282 C CA . GLU A 1 169 ? -61.508 22.374 40.676 1.00 55.88 169 GLU A CA 1
ATOM 1283 C C . GLU A 1 169 ? -62.243 23.723 40.562 1.00 55.88 169 GLU A C 1
ATOM 1285 O O . GLU A 1 169 ? -63.389 23.833 40.986 1.00 55.88 169 GLU A O 1
ATOM 1290 N N . ASP A 1 170 ? -61.663 24.693 39.845 1.00 53.62 170 ASP A N 1
ATOM 1291 C CA . ASP A 1 170 ? -62.240 26.038 39.649 1.00 53.62 170 ASP A CA 1
ATOM 1292 C C . ASP A 1 170 ? -63.551 26.031 38.827 1.00 53.62 170 ASP A C 1
ATOM 1294 O O . ASP A 1 170 ? -64.395 26.911 38.959 1.00 53.62 170 ASP A O 1
ATOM 1298 N N . LYS A 1 171 ? -63.769 24.996 37.999 1.00 56.94 171 LYS A N 1
ATOM 1299 C CA . LYS A 1 171 ? -65.019 24.786 37.238 1.00 56.94 171 LYS A CA 1
ATOM 1300 C C . LYS A 1 171 ? -66.090 24.002 38.001 1.00 56.94 171 LYS A C 1
ATOM 1302 O O . LYS A 1 171 ? -67.189 23.853 37.479 1.00 56.94 171 LYS A O 1
ATOM 1307 N N . SER A 1 172 ? -65.774 23.460 39.179 1.00 53.09 172 SER A N 1
ATOM 1308 C CA . SER A 1 172 ? -66.739 22.748 40.027 1.00 53.09 172 SER A CA 1
ATOM 1309 C C . SER A 1 172 ? -67.305 23.623 41.154 1.00 53.09 172 SER A C 1
ATOM 1311 O O . SER A 1 172 ? -68.278 23.211 41.785 1.00 53.09 172 SER A O 1
ATOM 1313 N N . GLU A 1 173 ? -66.710 24.794 41.409 1.00 52.88 173 GLU A N 1
ATOM 1314 C CA . GLU A 1 173 ? -67.161 25.792 42.398 1.00 52.88 173 GLU A CA 1
ATOM 1315 C C . GLU A 1 173 ? -67.869 27.018 41.776 1.00 52.88 173 GLU A C 1
ATOM 1317 O O . GLU A 1 173 ? -68.322 27.893 42.517 1.00 52.88 173 GLU A O 1
ATOM 1322 N N . ALA A 1 174 ? -68.014 27.066 40.444 1.00 49.06 174 ALA A N 1
ATOM 1323 C CA . ALA A 1 174 ? -68.805 28.056 39.697 1.00 49.06 174 ALA A CA 1
ATOM 1324 C C . ALA A 1 174 ? -70.088 27.432 39.126 1.00 49.06 174 ALA A C 1
ATOM 1326 O O . ALA A 1 174 ? -71.133 28.122 39.142 1.00 49.06 174 ALA A O 1
#

Sequence (174 aa):
MIALFNGIFTPYYAMPAFWKYWMYYVNPSTWFSRGVLSAVLPAVAVRCAPAELARFDPPPGSTCGEYAGGFVSSVAGAGYLEDPSATSDCGFCPYNDGGEYMASLNVQAGDKWPAFGIMVAFAVANWALVYLFVYAFRVRGWTFGLGGLSGRVAAVKARVVRGRGQEGEDKSEA

Organism: Verticillium longisporum (NCBI:txid100787)

Radius of gyration: 32.96 Å; chains: 1; bounding box: 90×42×80 Å

Foldseek 3Di:
DLLCLLLPVQNLVRDDPCSNPPVNLVRLSNLVVLLVLLVPFQPDFDDDDPVQWDWDADPPPAFQCRRCVCVVVPPLVAWDWPDRGDRHGTTTDSHGGSQSVCVRSVHHNPSNVVSVVVSVVVVVVVVVVVVCCCCVCPPVVPDPPVVVVVVVVVVVVVVVVVVVVVVVVVVVVD

Secondary structure (DSSP, 8-state):
-GGGGSSSSS-TTTS-HHIIIIIHHH-HHHHHHHHHHHHHGGGPBP---TTTSEEEPPPTT--HHHHHHHHIIIII-S-EES-TT-SSSEEEES-SBHHHHHHHTT--TTTHHHHHHHHHHHHHHHHHHHHHHHIIIIIS---SSHHHHHHHHHHHHHHHHHHHHHHHHTTT--